Protein AF-A0A8D2DNL3-F1 (afdb_monomer_lite)

Structure (mmCIF, N/CA/C/O backbone):
data_AF-A0A8D2DNL3-F1
#
_entry.id   AF-A0A8D2DNL3-F1
#
loop_
_atom_site.group_PDB
_atom_site.id
_atom_site.type_symbol
_atom_site.label_atom_id
_atom_site.label_alt_id
_atom_site.label_comp_id
_atom_site.label_asym_id
_atom_site.label_entity_id
_atom_site.label_seq_id
_atom_site.pdbx_PDB_ins_code
_atom_site.Cartn_x
_atom_site.Cartn_y
_atom_site.Cartn_z
_atom_site.occupancy
_atom_site.B_iso_or_equiv
_atom_site.auth_seq_id
_atom_site.auth_comp_id
_atom_site.auth_asym_id
_atom_site.auth_atom_id
_atom_site.pdbx_PDB_model_num
ATOM 1 N N . MET A 1 1 ? -6.801 -2.643 -56.698 1.00 46.53 1 MET A N 1
ATOM 2 C CA . MET A 1 1 ? -6.338 -3.844 -55.959 1.00 46.53 1 MET A CA 1
ATOM 3 C C . MET A 1 1 ? -5.505 -3.400 -54.760 1.00 46.53 1 MET A C 1
ATOM 5 O O . MET A 1 1 ? -4.568 -2.636 -54.977 1.00 46.53 1 MET A O 1
ATOM 9 N N . PRO A 1 2 ? -5.811 -3.813 -53.518 1.00 53.12 2 PRO A N 1
ATOM 10 C CA . PRO A 1 2 ? -4.979 -3.474 -52.367 1.00 53.12 2 PRO A CA 1
ATOM 11 C C . PRO A 1 2 ? -3.728 -4.371 -52.335 1.00 53.12 2 PRO A C 1
ATOM 13 O O . PRO A 1 2 ? -3.820 -5.587 -52.492 1.00 53.12 2 PRO A O 1
ATOM 16 N N . LYS A 1 3 ? -2.540 -3.770 -52.179 1.00 53.53 3 LYS A N 1
ATOM 17 C CA . LYS A 1 3 ? -1.256 -4.489 -52.109 1.00 53.53 3 LYS A CA 1
ATOM 18 C C . LYS A 1 3 ? -1.110 -5.175 -50.748 1.00 53.53 3 LYS A C 1
ATOM 20 O O . LYS A 1 3 ? -0.999 -4.513 -49.721 1.00 53.53 3 LYS A O 1
ATOM 25 N N . VAL A 1 4 ? -1.063 -6.505 -50.778 1.00 53.25 4 VAL A N 1
ATOM 26 C CA . VAL A 1 4 ? -0.760 -7.385 -49.642 1.00 53.25 4 VAL A CA 1
ATOM 27 C C . VAL A 1 4 ? 0.629 -7.045 -49.072 1.00 53.25 4 VAL A C 1
ATOM 29 O O . VAL A 1 4 ? 1.612 -7.087 -49.822 1.00 53.25 4 VAL A O 1
ATOM 32 N N . PRO A 1 5 ? 0.770 -6.732 -47.771 1.00 54.12 5 PRO A N 1
ATOM 33 C CA . PRO A 1 5 ? 2.079 -6.600 -47.150 1.00 54.12 5 PRO A CA 1
ATOM 34 C C . PRO A 1 5 ? 2.709 -7.992 -47.054 1.00 54.12 5 PRO A C 1
ATOM 36 O O . PRO A 1 5 ? 2.225 -8.857 -46.326 1.00 54.12 5 PRO A O 1
ATOM 39 N N . LYS A 1 6 ? 3.792 -8.224 -47.806 1.00 48.75 6 LYS A N 1
ATOM 40 C CA . LYS A 1 6 ? 4.606 -9.439 -47.690 1.00 48.75 6 LYS A CA 1
ATOM 41 C C . LYS A 1 6 ? 5.136 -9.545 -46.261 1.00 48.75 6 LYS A C 1
ATOM 43 O O . LYS A 1 6 ? 6.045 -8.809 -45.873 1.00 48.75 6 LYS A O 1
ATOM 48 N N . GLY A 1 7 ? 4.570 -10.476 -45.499 1.00 50.28 7 GLY A N 1
ATOM 49 C CA . GLY A 1 7 ? 5.113 -10.912 -44.225 1.00 50.28 7 GLY A CA 1
ATOM 50 C C . GLY A 1 7 ? 6.535 -11.426 -44.424 1.00 50.28 7 GLY A C 1
ATOM 51 O O . GLY A 1 7 ? 6.762 -12.396 -45.141 1.00 50.28 7 GLY A O 1
ATOM 52 N N . LYS A 1 8 ? 7.502 -10.765 -43.788 1.00 50.62 8 LYS A N 1
ATOM 53 C CA . LYS A 1 8 ? 8.786 -11.386 -43.462 1.00 50.62 8 LYS A CA 1
ATOM 54 C C . LYS A 1 8 ? 8.671 -11.904 -42.038 1.00 50.62 8 LYS A C 1
ATOM 56 O O . LYS A 1 8 ? 8.978 -11.203 -41.076 1.00 50.62 8 LYS A O 1
ATOM 61 N N . SER A 1 9 ? 8.148 -13.119 -41.941 1.00 48.22 9 SER A N 1
ATOM 62 C CA . SER A 1 9 ? 8.381 -14.017 -40.820 1.00 48.22 9 SER A CA 1
ATOM 63 C C . SER A 1 9 ? 9.879 -14.313 -40.682 1.00 48.22 9 SER A C 1
ATOM 65 O O . SER A 1 9 ? 10.663 -14.032 -41.582 1.00 48.22 9 SER A O 1
ATOM 67 N N . THR A 1 10 ? 10.216 -14.932 -39.552 1.00 42.59 10 THR A N 1
ATOM 68 C CA . THR A 1 10 ? 11.483 -15.594 -39.205 1.00 42.59 10 THR A CA 1
ATOM 69 C C . THR A 1 10 ? 12.589 -14.702 -38.640 1.00 42.59 10 THR A C 1
ATOM 71 O O . THR A 1 10 ? 13.284 -13.988 -39.353 1.00 42.59 10 THR A O 1
AT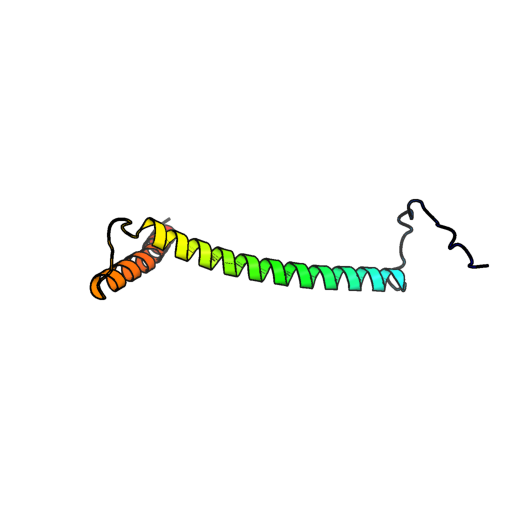OM 74 N N . VAL A 1 11 ? 12.730 -14.798 -37.311 1.00 51.38 11 VAL A N 1
ATOM 75 C CA . VAL A 1 11 ? 14.008 -14.873 -36.589 1.00 51.38 11 VAL A CA 1
ATOM 76 C C . VAL A 1 11 ? 15.053 -13.885 -37.104 1.00 51.38 11 VAL A C 1
ATOM 78 O O . VAL A 1 11 ? 15.940 -14.221 -37.882 1.00 51.38 11 VAL A O 1
ATOM 81 N N . ARG A 1 12 ? 14.976 -12.631 -36.645 1.00 56.47 12 ARG A N 1
ATOM 82 C CA . ARG A 1 12 ? 16.132 -11.739 -36.751 1.00 56.47 12 ARG A CA 1
ATOM 83 C C . ARG A 1 12 ? 17.217 -12.332 -35.861 1.00 56.47 12 ARG A C 1
ATOM 85 O O . ARG A 1 12 ? 17.210 -12.083 -34.656 1.00 56.47 12 ARG A O 1
ATOM 92 N N . GLU A 1 13 ? 18.123 -13.101 -36.460 1.00 57.50 13 GLU A N 1
ATOM 93 C CA . GLU A 1 13 ? 19.462 -13.349 -35.929 1.00 57.50 13 GLU A CA 1
ATOM 94 C C . GLU A 1 13 ? 19.922 -12.078 -35.210 1.00 57.50 13 GLU A C 1
ATOM 96 O O . GLU A 1 13 ? 19.757 -10.966 -35.739 1.00 57.50 13 GLU A O 1
ATOM 101 N N . LYS A 1 14 ? 20.415 -12.215 -33.975 1.00 62.97 14 LYS A N 1
ATOM 102 C CA . LYS A 1 14 ? 20.942 -11.101 -33.180 1.00 62.97 14 LYS A CA 1
ATOM 103 C C . LYS A 1 14 ? 22.224 -10.595 -33.848 1.00 62.97 14 LYS A C 1
ATOM 105 O O . LYS A 1 14 ? 23.324 -10.831 -33.369 1.00 62.97 14 LYS A O 1
ATOM 110 N N . LYS A 1 15 ? 22.082 -9.920 -34.988 1.00 70.31 15 LYS A N 1
ATOM 111 C CA . LYS A 1 15 ? 23.165 -9.212 -35.659 1.00 70.31 15 LYS A CA 1
ATOM 112 C C . LYS A 1 15 ? 23.714 -8.214 -34.657 1.00 70.31 15 LYS A C 1
ATOM 114 O O . LYS A 1 15 ? 22.922 -7.477 -34.065 1.00 70.31 15 LYS A O 1
ATOM 119 N N . VAL A 1 16 ? 25.032 -8.218 -34.472 1.00 78.44 16 VAL A N 1
ATOM 120 C CA . VAL A 1 16 ? 25.738 -7.260 -33.620 1.00 78.44 16 VAL A CA 1
ATOM 121 C C . VAL A 1 16 ? 25.276 -5.857 -34.016 1.00 78.44 16 VAL A C 1
ATOM 123 O O . VAL A 1 16 ? 25.426 -5.433 -35.162 1.00 78.44 16 VAL A O 1
ATOM 126 N N . ILE A 1 17 ? 24.591 -5.180 -33.095 1.00 84.81 17 ILE A N 1
ATOM 127 C CA . ILE A 1 17 ? 24.031 -3.851 -33.327 1.00 84.81 17 ILE A CA 1
ATOM 128 C C . ILE A 1 17 ? 25.114 -2.854 -32.945 1.00 84.81 17 ILE A C 1
ATOM 130 O O . ILE A 1 17 ? 25.571 -2.851 -31.806 1.00 84.81 17 ILE A O 1
ATOM 134 N N . HIS A 1 18 ? 25.502 -1.988 -33.878 1.00 91.00 18 HIS A N 1
ATOM 135 C CA . HIS A 1 18 ? 26.444 -0.922 -33.564 1.00 91.00 18 HIS A CA 1
ATOM 136 C C . HIS A 1 18 ? 25.861 0.006 -32.474 1.00 91.00 18 HIS A C 1
ATOM 138 O O . HIS A 1 18 ? 24.701 0.426 -32.626 1.00 91.00 18 HIS A O 1
ATOM 144 N N . PRO A 1 19 ? 26.630 0.371 -31.427 1.00 89.12 19 PRO A N 1
ATOM 145 C CA . PRO A 1 19 ? 26.138 1.138 -30.275 1.00 89.12 19 PRO A CA 1
ATOM 146 C C . PRO A 1 19 ? 25.445 2.458 -30.636 1.00 89.12 19 PRO A C 1
ATOM 148 O O . PRO A 1 19 ? 24.435 2.813 -30.039 1.00 89.12 19 PRO A O 1
ATOM 151 N N . TYR A 1 20 ? 25.930 3.151 -31.669 1.00 91.88 20 TYR A N 1
ATOM 152 C CA . TYR A 1 20 ? 25.380 4.439 -32.117 1.00 91.88 20 TYR A CA 1
ATOM 153 C C . TYR A 1 20 ? 24.334 4.322 -33.238 1.00 91.88 20 TYR A C 1
ATOM 155 O O . TYR A 1 20 ? 23.944 5.315 -33.850 1.00 91.88 20 TYR A O 1
ATOM 163 N N . SER A 1 21 ? 23.877 3.108 -33.558 1.00 94.25 21 SER A N 1
ATOM 164 C CA . SER A 1 21 ? 22.847 2.924 -34.584 1.00 94.25 21 SER A CA 1
ATOM 165 C C . SER A 1 21 ? 21.464 3.365 -34.092 1.00 94.25 21 SER A C 1
ATOM 167 O O . SER A 1 21 ? 21.138 3.287 -32.906 1.00 94.25 21 SER A O 1
ATOM 169 N N . ARG A 1 22 ? 20.579 3.727 -35.032 1.00 95.00 22 ARG A N 1
ATOM 170 C CA . ARG A 1 22 ? 19.164 4.023 -34.728 1.00 95.00 22 ARG A CA 1
ATOM 171 C C . ARG A 1 22 ? 18.474 2.873 -33.985 1.00 95.00 22 ARG A C 1
ATOM 173 O O . ARG A 1 22 ? 17.642 3.119 -33.118 1.00 95.00 22 ARG A O 1
ATOM 180 N N . LYS A 1 23 ? 18.839 1.627 -34.308 1.00 93.44 23 LYS A N 1
ATOM 181 C CA . LYS A 1 23 ? 18.289 0.424 -33.674 1.00 93.44 23 LYS A CA 1
ATOM 182 C C . LYS A 1 23 ? 18.733 0.297 -32.213 1.00 93.44 23 LYS A C 1
ATOM 184 O O . LYS A 1 2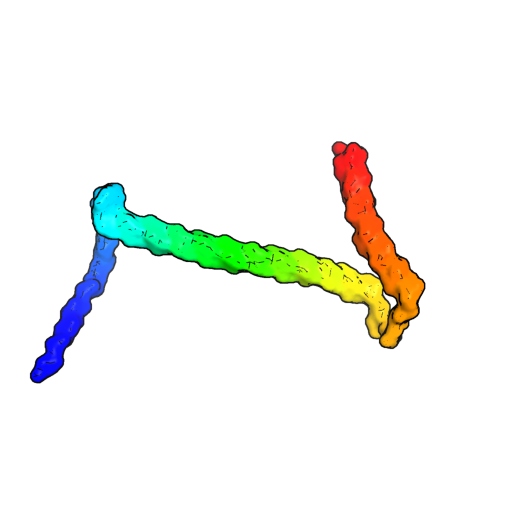3 ? 17.901 -0.023 -31.374 1.00 93.44 23 LYS A O 1
ATOM 189 N N . ALA A 1 24 ? 19.999 0.587 -31.901 1.00 92.50 24 ALA A N 1
ATOM 190 C CA . ALA A 1 24 ? 20.476 0.625 -30.516 1.00 92.50 24 ALA A CA 1
ATOM 191 C C . ALA A 1 24 ? 19.732 1.696 -29.705 1.00 92.50 24 ALA A C 1
ATOM 193 O O . ALA A 1 24 ? 19.182 1.391 -28.651 1.00 92.50 24 ALA A O 1
ATOM 194 N N . ALA A 1 25 ? 19.593 2.908 -30.254 1.00 94.31 25 ALA A N 1
ATOM 195 C CA . ALA A 1 25 ? 18.854 3.986 -29.597 1.00 94.31 25 ALA A CA 1
ATOM 196 C C . ALA A 1 25 ? 17.377 3.629 -29.323 1.00 94.31 25 ALA A C 1
ATOM 198 O O . ALA A 1 25 ? 16.836 4.010 -28.286 1.00 94.31 25 ALA A O 1
ATOM 199 N N . GLN A 1 26 ? 16.717 2.895 -30.227 1.00 95.12 26 GLN A N 1
ATOM 200 C CA . GLN A 1 26 ? 15.351 2.400 -30.009 1.00 95.12 26 GLN A CA 1
ATOM 201 C C . GLN A 1 26 ? 15.285 1.396 -28.855 1.00 95.12 26 GLN A C 1
ATOM 203 O O . GLN A 1 26 ? 14.463 1.574 -27.959 1.00 95.12 26 GLN A O 1
ATOM 208 N N . ILE A 1 27 ? 16.190 0.414 -28.828 1.00 93.69 27 ILE A N 1
ATOM 209 C CA . ILE A 1 27 ? 16.253 -0.592 -27.758 1.00 93.69 27 ILE A CA 1
ATOM 210 C C . ILE A 1 27 ? 16.472 0.079 -26.398 1.00 93.69 27 ILE A C 1
ATOM 212 O O . ILE A 1 27 ? 15.755 -0.226 -25.449 1.00 93.69 27 ILE A O 1
ATOM 216 N N . THR A 1 28 ? 17.398 1.038 -26.298 1.00 94.31 28 THR A N 1
ATOM 217 C CA . THR A 1 28 ? 17.647 1.770 -25.045 1.00 94.31 28 THR A CA 1
ATOM 218 C C . THR A 1 28 ? 16.415 2.554 -24.590 1.00 94.31 28 THR A C 1
ATOM 220 O O . THR A 1 28 ? 16.073 2.536 -23.409 1.00 94.31 28 THR A O 1
ATOM 223 N N . ARG A 1 29 ? 15.708 3.218 -25.514 1.00 96.06 29 ARG A N 1
ATOM 224 C CA . ARG A 1 29 ? 14.477 3.964 -25.190 1.00 96.06 29 ARG A CA 1
ATOM 225 C C . ARG A 1 29 ? 13.364 3.045 -24.699 1.00 96.06 29 ARG A C 1
ATOM 227 O O . ARG A 1 29 ? 12.670 3.388 -23.744 1.00 96.06 29 ARG A O 1
ATOM 234 N N . GLU A 1 30 ? 13.184 1.901 -25.350 1.00 96.56 30 GLU A N 1
ATOM 235 C CA . GLU A 1 30 ? 12.192 0.900 -24.958 1.00 96.56 30 GLU A CA 1
ATOM 236 C C . GLU A 1 30 ? 12.522 0.293 -23.593 1.00 96.56 30 GLU A C 1
ATOM 238 O O . GLU A 1 30 ? 11.641 0.235 -22.734 1.00 96.56 30 GLU A O 1
ATOM 243 N N . ALA A 1 31 ? 13.787 -0.065 -23.360 1.00 96.62 31 ALA A N 1
ATOM 244 C CA . ALA A 1 31 ? 14.260 -0.575 -22.078 1.00 96.62 31 ALA A CA 1
ATOM 245 C C . ALA A 1 31 ? 14.017 0.436 -20.948 1.00 96.62 31 ALA A C 1
ATOM 247 O O . ALA A 1 31 ? 13.368 0.099 -19.963 1.00 96.62 31 ALA A O 1
ATOM 248 N N . HIS A 1 32 ? 14.420 1.697 -21.129 1.00 97.94 32 HIS A N 1
ATOM 249 C CA . HIS A 1 32 ? 14.214 2.747 -20.126 1.00 97.94 32 HIS A CA 1
ATOM 250 C C . HIS A 1 32 ? 12.722 3.030 -19.870 1.00 97.94 32 HIS A C 1
ATOM 252 O O . HIS A 1 32 ? 12.291 3.248 -18.735 1.00 97.94 32 HIS A O 1
ATOM 258 N N . LYS A 1 33 ? 11.887 3.000 -20.919 1.00 97.88 33 LYS A N 1
ATOM 259 C CA . LYS A 1 33 ? 10.429 3.129 -20.771 1.00 97.88 33 LYS A CA 1
ATOM 260 C C . LYS A 1 33 ? 9.853 1.979 -19.942 1.00 97.88 33 LYS A C 1
ATOM 262 O O . LYS A 1 33 ? 8.998 2.219 -19.086 1.00 97.88 33 LYS A O 1
ATOM 267 N N . GLN A 1 34 ? 10.297 0.753 -20.204 1.00 9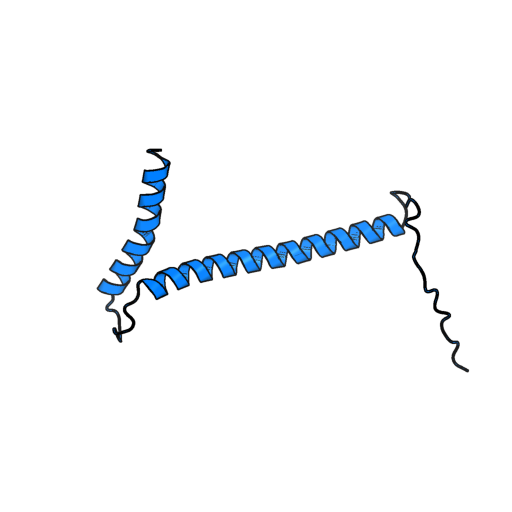7.25 34 GLN A N 1
ATOM 268 C CA . GLN A 1 34 ? 9.831 -0.434 -19.499 1.00 97.25 34 GLN A CA 1
ATOM 269 C C . GLN A 1 34 ? 10.321 -0.451 -18.046 1.00 97.25 34 GLN A C 1
ATOM 271 O O . GLN A 1 34 ? 9.523 -0.711 -17.152 1.00 97.25 34 GLN A O 1
ATOM 276 N N . GLU A 1 35 ? 11.572 -0.076 -17.793 1.00 97.75 35 GLU A N 1
ATOM 277 C CA . GLU A 1 35 ? 12.131 0.077 -16.449 1.00 97.75 35 GLU A CA 1
ATOM 278 C C . GLU A 1 35 ? 11.331 1.088 -15.622 1.00 97.75 35 GLU A C 1
ATOM 280 O O . GLU A 1 35 ? 10.866 0.767 -14.527 1.00 97.75 35 GLU A O 1
ATOM 285 N N . LYS A 1 36 ? 11.065 2.281 -16.173 1.00 97.88 36 LYS A N 1
ATOM 286 C CA . LYS A 1 36 ? 10.241 3.291 -15.494 1.00 97.88 36 LYS A CA 1
ATOM 287 C C . LYS A 1 36 ? 8.836 2.764 -15.189 1.00 97.88 36 LYS A C 1
ATOM 289 O O . LYS A 1 36 ? 8.292 3.039 -14.121 1.00 97.88 36 LYS A O 1
ATOM 294 N N . LYS A 1 37 ? 8.241 2.009 -16.116 1.00 97.81 37 LYS A N 1
ATOM 295 C CA . LYS A 1 37 ? 6.914 1.410 -15.931 1.00 97.81 37 LYS A CA 1
ATOM 296 C C . LYS A 1 37 ? 6.912 0.367 -14.811 1.00 97.81 37 LYS A C 1
ATOM 298 O O . LYS A 1 37 ? 6.013 0.403 -13.973 1.00 97.81 37 LYS A O 1
ATOM 303 N N . GLU A 1 38 ? 7.882 -0.542 -14.789 1.00 97.69 38 GLU A N 1
ATOM 304 C CA . GLU A 1 38 ? 7.975 -1.570 -13.744 1.00 97.69 38 GLU A CA 1
ATOM 305 C C . GLU A 1 38 ? 8.320 -0.964 -12.384 1.00 97.69 38 GLU A C 1
ATOM 307 O O . GLU A 1 38 ? 7.704 -1.336 -11.390 1.00 97.69 38 GLU A O 1
ATOM 312 N N . LYS A 1 39 ? 9.185 0.055 -12.333 1.00 97.75 39 LYS A N 1
ATOM 313 C CA . LYS A 1 39 ? 9.461 0.797 -11.098 1.00 97.75 39 LYS A CA 1
ATOM 314 C C . LYS A 1 39 ? 8.184 1.378 -10.484 1.00 97.75 39 LYS A C 1
ATOM 316 O O . LYS A 1 39 ? 7.903 1.128 -9.317 1.00 97.75 39 LYS A O 1
ATOM 321 N N . LEU A 1 40 ? 7.361 2.066 -11.281 1.00 97.25 40 LEU A N 1
ATOM 322 C CA . LEU A 1 40 ? 6.091 2.632 -10.806 1.00 97.25 40 LEU A CA 1
ATOM 323 C C . LEU A 1 40 ? 5.107 1.558 -10.317 1.00 97.25 40 LEU A C 1
ATOM 325 O O . LEU A 1 40 ? 4.390 1.770 -9.337 1.00 97.25 40 LEU A O 1
ATOM 329 N N . LYS A 1 41 ? 5.056 0.398 -10.985 1.00 97.62 41 LYS A N 1
ATOM 330 C CA . LYS A 1 41 ? 4.233 -0.730 -10.528 1.00 97.62 41 LYS A CA 1
ATOM 331 C C . LYS A 1 41 ? 4.733 -1.285 -9.200 1.00 97.62 41 LYS A C 1
ATOM 333 O O . LYS A 1 41 ? 3.918 -1.497 -8.308 1.00 97.62 41 LYS A O 1
ATOM 338 N N . ASN A 1 42 ? 6.041 -1.485 -9.072 1.00 97.19 42 ASN A N 1
ATOM 339 C CA . ASN A 1 42 ? 6.659 -2.046 -7.876 1.00 97.19 42 ASN A CA 1
ATOM 340 C C . ASN A 1 42 ? 6.496 -1.110 -6.677 1.00 97.19 42 ASN A C 1
ATOM 342 O O . ASN A 1 42 ? 6.123 -1.565 -5.602 1.00 97.19 42 ASN A O 1
ATOM 346 N N . GLU A 1 43 ? 6.670 0.200 -6.863 1.00 97.25 43 GLU A N 1
ATOM 347 C CA . GLU A 1 43 ? 6.419 1.199 -5.816 1.00 97.25 43 GLU A CA 1
ATOM 348 C C . GLU A 1 43 ? 4.953 1.187 -5.360 1.00 97.25 43 GLU A C 1
ATOM 350 O O . GLU A 1 43 ? 4.661 1.211 -4.161 1.00 97.25 43 GLU A O 1
ATOM 355 N N . LYS A 1 44 ? 4.010 1.095 -6.309 1.00 97.25 44 LYS A N 1
ATOM 356 C CA . LYS A 1 44 ? 2.582 0.996 -5.987 1.00 97.25 44 LYS A CA 1
ATOM 357 C C . LYS A 1 44 ? 2.256 -0.306 -5.253 1.00 97.25 44 LYS A C 1
ATOM 359 O O . LYS A 1 44 ? 1.519 -0.267 -4.270 1.00 97.25 44 LYS A O 1
ATOM 364 N N . ALA A 1 45 ? 2.793 -1.432 -5.716 1.00 97.06 45 ALA A N 1
ATOM 365 C CA . ALA A 1 45 ? 2.614 -2.734 -5.085 1.00 97.06 45 ALA A CA 1
ATOM 366 C C . ALA A 1 45 ? 3.180 -2.737 -3.660 1.00 97.06 45 ALA A C 1
ATOM 368 O O . ALA A 1 45 ? 2.478 -3.130 -2.737 1.00 97.06 45 ALA A O 1
ATOM 369 N N . LEU A 1 46 ? 4.386 -2.197 -3.456 1.00 97.56 46 LEU A N 1
ATOM 370 C CA . LEU A 1 46 ? 5.003 -2.074 -2.135 1.00 97.56 46 LEU A CA 1
ATOM 371 C C . LEU A 1 46 ? 4.141 -1.234 -1.183 1.00 97.56 46 LEU A C 1
ATOM 373 O O . LEU A 1 46 ? 3.892 -1.647 -0.052 1.00 97.56 46 LEU A O 1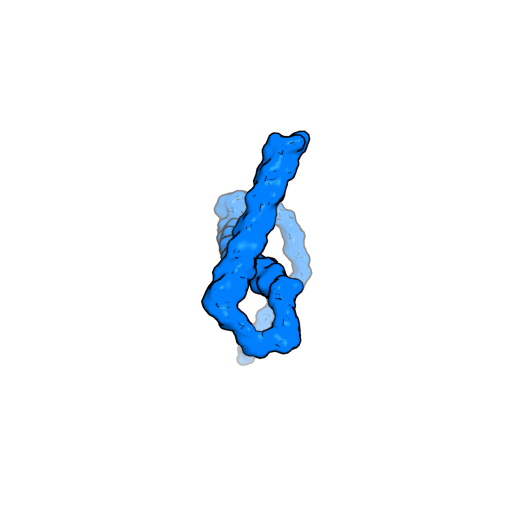
ATOM 377 N N . ARG A 1 47 ? 3.630 -0.083 -1.644 1.00 96.38 47 ARG A N 1
ATOM 378 C CA . ARG A 1 47 ? 2.733 0.757 -0.834 1.00 96.38 47 ARG A CA 1
ATOM 379 C C . ARG A 1 47 ? 1.452 0.011 -0.448 1.00 96.38 47 ARG A C 1
ATOM 381 O O . ARG A 1 47 ? 1.015 0.121 0.695 1.00 96.38 47 ARG A O 1
ATOM 388 N N . LEU A 1 48 ? 0.842 -0.715 -1.385 1.00 97.00 48 LEU A N 1
ATOM 389 C CA . LEU A 1 48 ? -0.371 -1.492 -1.118 1.00 97.00 48 LEU A CA 1
ATOM 390 C C . LEU A 1 48 ? -0.099 -2.655 -0.162 1.00 97.00 48 LEU A C 1
ATOM 392 O O . LEU A 1 48 ? -0.888 -2.859 0.756 1.00 97.00 48 LEU A O 1
ATOM 396 N N . ASN A 1 49 ? 1.025 -3.351 -0.326 1.00 96.19 49 ASN A N 1
ATOM 397 C CA . ASN A 1 49 ? 1.437 -4.440 0.555 1.00 96.19 49 ASN A CA 1
ATOM 398 C C . ASN A 1 49 ? 1.621 -3.947 1.992 1.00 96.19 49 ASN A C 1
ATOM 400 O O . ASN A 1 49 ? 1.038 -4.526 2.900 1.00 96.19 49 ASN A O 1
ATOM 404 N N . LEU A 1 50 ? 2.320 -2.826 2.197 1.00 95.56 50 LEU A N 1
ATOM 405 C CA . LEU A 1 50 ? 2.522 -2.260 3.535 1.00 95.56 50 LEU A CA 1
ATOM 406 C C . LEU A 1 50 ? 1.193 -1.891 4.220 1.00 95.56 50 LEU A C 1
ATOM 408 O O . LEU A 1 50 ? 1.011 -2.108 5.418 1.00 95.56 50 LEU A O 1
ATOM 412 N N . ILE A 1 51 ? 0.243 -1.336 3.460 1.00 96.06 51 ILE A N 1
ATOM 413 C CA . ILE A 1 51 ? -1.103 -1.046 3.970 1.00 96.06 51 ILE A CA 1
ATOM 414 C C . ILE A 1 51 ? -1.843 -2.350 4.290 1.00 96.06 51 ILE A C 1
ATOM 416 O O . ILE A 1 51 ? -2.473 -2.439 5.341 1.00 96.06 51 ILE A O 1
ATOM 420 N N . GLY A 1 52 ? -1.745 -3.354 3.419 1.00 96.69 52 GLY A N 1
ATOM 421 C CA . GLY A 1 52 ? -2.334 -4.676 3.614 1.00 96.69 52 GLY A CA 1
ATOM 422 C C . GLY A 1 52 ? -1.838 -5.345 4.891 1.00 96.69 52 GLY A C 1
ATOM 423 O O . GLY A 1 52 ? -2.652 -5.733 5.719 1.00 96.69 52 GLY A O 1
ATOM 424 N N . GLU A 1 53 ? -0.525 -5.383 5.110 1.00 95.19 53 GLU A N 1
ATOM 425 C CA . GLU A 1 53 ? 0.083 -5.935 6.327 1.00 95.19 53 GLU A CA 1
ATOM 426 C C . GLU A 1 53 ? -0.375 -5.195 7.587 1.00 95.19 53 GLU A C 1
ATOM 428 O O . GLU A 1 53 ? -0.722 -5.820 8.596 1.00 95.19 53 GLU A O 1
ATOM 433 N N . LYS A 1 54 ? -0.430 -3.857 7.531 1.00 94.50 54 LYS A N 1
ATOM 434 C CA . LYS A 1 54 ? -0.956 -3.042 8.631 1.00 94.50 54 LYS A CA 1
ATOM 435 C C . LYS A 1 54 ? -2.403 -3.424 8.944 1.00 94.50 54 LYS A C 1
ATOM 437 O O . LYS A 1 54 ? -2.724 -3.680 10.102 1.00 94.50 54 LYS A O 1
ATOM 442 N N . LEU A 1 55 ? -3.270 -3.467 7.934 1.00 95.81 55 LEU A N 1
ATOM 443 C CA . LEU A 1 55 ? -4.688 -3.794 8.103 1.00 95.81 55 LEU A CA 1
ATOM 444 C C . LEU A 1 55 ? -4.896 -5.234 8.577 1.00 95.81 55 LEU A C 1
ATOM 446 O O . LEU A 1 55 ? -5.715 -5.461 9.462 1.00 95.81 55 LEU A O 1
ATOM 450 N N . GLN A 1 56 ? -4.124 -6.182 8.049 1.00 95.50 56 GLN A N 1
ATOM 451 C CA . GLN A 1 56 ? -4.161 -7.585 8.450 1.00 95.50 56 GLN A CA 1
ATOM 452 C C . GLN A 1 56 ? -3.795 -7.751 9.925 1.00 95.50 56 GLN A C 1
ATOM 454 O O . GLN A 1 56 ? -4.452 -8.507 10.642 1.00 95.50 56 GLN A O 1
ATOM 459 N N . TRP A 1 57 ? -2.793 -7.012 10.417 1.00 95.62 57 TRP A N 1
ATOM 460 C CA . TRP A 1 57 ? -2.486 -7.016 11.844 1.00 95.62 57 TRP A CA 1
ATOM 461 C C . TRP A 1 57 ? -3.691 -6.553 12.665 1.00 95.62 57 TRP A C 1
ATOM 463 O O . TRP A 1 57 ? -4.074 -7.247 13.605 1.00 95.62 57 TRP A O 1
ATOM 473 N N . PHE A 1 58 ? -4.326 -5.435 12.292 1.00 94.81 58 PHE A N 1
ATOM 474 C CA . PHE A 1 58 ? -5.516 -4.961 13.004 1.00 94.81 58 PHE A CA 1
ATOM 475 C C . PHE A 1 58 ? -6.638 -5.996 12.955 1.00 94.81 58 PHE A C 1
ATOM 477 O O . PHE A 1 58 ? -7.187 -6.321 13.998 1.00 94.81 58 PHE A O 1
ATOM 484 N N . GLN A 1 59 ? -6.924 -6.574 11.789 1.00 93.12 59 GLN A N 1
ATOM 485 C CA . GLN A 1 59 ? -7.958 -7.595 11.630 1.00 93.12 59 GLN A CA 1
ATOM 486 C C . GLN A 1 59 ? -7.752 -8.791 12.569 1.00 93.12 59 GLN A C 1
ATOM 488 O O . GLN A 1 59 ? -8.702 -9.219 13.216 1.00 93.12 59 GLN A O 1
ATOM 493 N N . ASN A 1 60 ? -6.518 -9.282 12.699 1.00 94.00 60 ASN A N 1
ATOM 494 C CA . ASN A 1 60 ? -6.197 -10.418 13.567 1.00 94.00 60 ASN A CA 1
ATOM 495 C C . ASN A 1 60 ? -6.296 -10.097 15.070 1.00 94.00 60 ASN A C 1
ATOM 497 O O . ASN A 1 60 ? -6.415 -11.012 15.880 1.00 94.00 60 ASN A O 1
ATOM 501 N N . HIS A 1 61 ? -6.213 -8.819 15.449 1.00 92.44 61 HIS A N 1
ATOM 502 C CA . HIS A 1 61 ? -6.245 -8.368 16.848 1.00 92.44 61 HIS A CA 1
ATOM 503 C C . HIS A 1 61 ? -7.577 -7.708 17.234 1.00 92.44 61 HIS A C 1
ATOM 505 O O . HIS A 1 61 ? -7.752 -7.284 18.381 1.00 92.44 61 HIS A O 1
ATOM 511 N N . LEU A 1 62 ? -8.512 -7.609 16.289 1.00 92.69 62 LEU A N 1
ATOM 512 C CA . LEU A 1 62 ? -9.890 -7.220 16.547 1.00 92.69 62 LEU A CA 1
ATOM 513 C C . LEU A 1 62 ? -10.685 -8.441 17.018 1.00 92.69 62 LEU A C 1
ATOM 515 O O . LEU A 1 62 ? -10.479 -9.560 16.558 1.00 92.69 62 LEU A O 1
ATOM 519 N N . ASP A 1 63 ? -11.610 -8.214 17.945 1.00 90.69 63 ASP A N 1
ATOM 520 C CA . ASP A 1 63 ? -12.544 -9.231 18.404 1.00 90.69 63 ASP A CA 1
ATOM 521 C C . ASP A 1 63 ? -13.717 -9.298 17.413 1.00 90.69 63 ASP A C 1
ATOM 523 O O . ASP A 1 63 ? -14.481 -8.331 17.321 1.00 90.69 63 ASP A O 1
ATOM 527 N N . PRO A 1 64 ? -13.895 -10.414 16.682 1.00 88.19 64 PRO A N 1
ATOM 528 C CA . PRO A 1 64 ? -14.953 -10.541 15.683 1.00 88.19 64 PRO A CA 1
ATOM 529 C C . PRO A 1 64 ? -16.361 -10.508 16.293 1.00 88.19 64 PRO A C 1
ATOM 531 O O . PRO A 1 64 ? -17.330 -10.289 15.570 1.00 88.19 64 PRO A O 1
ATOM 534 N N . LYS A 1 65 ? -16.499 -10.725 17.607 1.00 89.94 65 LYS A N 1
ATOM 535 C CA . LYS A 1 65 ? -17.793 -10.705 18.307 1.00 89.94 65 LYS A CA 1
ATOM 536 C C . LYS A 1 65 ? -18.165 -9.314 18.818 1.00 89.94 65 LYS A C 1
ATOM 538 O O . LYS A 1 65 ? -19.298 -9.105 19.252 1.00 89.94 65 LYS A O 1
ATOM 543 N N . LYS A 1 66 ? -17.231 -8.361 18.791 1.00 89.19 66 LYS A N 1
ATOM 544 C CA . LYS A 1 66 ? -17.435 -7.018 19.331 1.00 89.19 66 LYS A CA 1
ATOM 545 C C . LYS A 1 66 ? -18.015 -6.097 18.258 1.00 89.19 66 LYS A C 1
ATOM 547 O O . LYS A 1 66 ? -17.372 -5.809 17.257 1.00 89.19 66 LYS A O 1
ATOM 552 N N . SER A 1 67 ? -19.224 -5.590 18.497 1.00 84.62 67 SER A N 1
ATOM 553 C CA . SER A 1 67 ? -19.948 -4.725 17.552 1.00 84.62 67 SER A CA 1
ATOM 554 C C . SER A 1 67 ? -19.409 -3.293 17.467 1.00 84.62 67 SER A C 1
ATOM 556 O O . SER A 1 67 ? -19.659 -2.598 16.486 1.00 84.62 67 SER A O 1
ATOM 558 N N . GLY A 1 68 ? -18.662 -2.834 18.473 1.00 89.44 68 GLY A N 1
ATOM 559 C CA . GLY A 1 68 ? -18.115 -1.483 18.491 1.00 89.44 68 GLY A CA 1
ATOM 560 C C . GLY A 1 68 ? -16.998 -1.306 19.507 1.00 89.44 68 GLY A C 1
ATOM 561 O O . GLY A 1 68 ? -16.983 -1.932 20.566 1.00 89.44 68 GLY A O 1
ATOM 562 N N . TYR A 1 69 ? -16.055 -0.426 19.182 1.00 91.88 69 TYR A N 1
ATOM 563 C CA . TYR A 1 69 ? -14.932 -0.075 20.045 1.0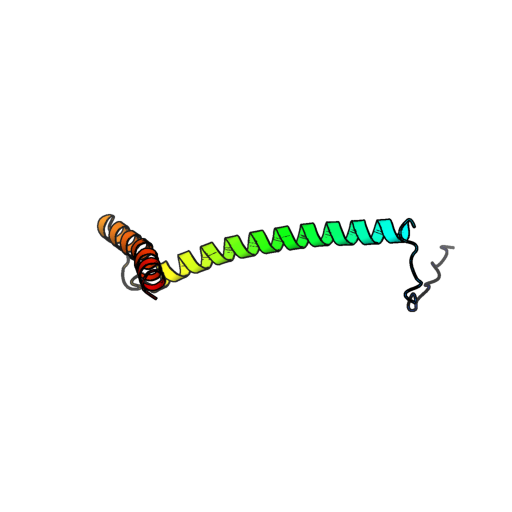0 91.88 69 TYR A CA 1
ATOM 564 C C . TYR A 1 69 ? -15.155 1.303 20.661 1.00 91.88 69 TYR A C 1
ATOM 566 O O . TYR A 1 69 ? -15.456 2.269 19.960 1.00 91.88 69 TYR A O 1
ATOM 574 N N . SER A 1 70 ? -14.971 1.407 21.979 1.00 94.25 70 SER A N 1
ATOM 575 C CA . SER A 1 70 ? -14.891 2.712 22.634 1.00 94.25 70 SER A CA 1
ATOM 576 C C . SER A 1 70 ? -13.594 3.425 22.234 1.00 94.25 70 SER A C 1
ATOM 578 O O . SER A 1 70 ? -12.620 2.785 21.829 1.00 94.25 70 SER A O 1
ATOM 580 N N . LYS A 1 71 ? -13.530 4.752 22.415 1.00 94.19 71 LYS A N 1
ATOM 581 C CA . LYS A 1 71 ? -12.293 5.524 22.181 1.00 94.19 71 LYS A CA 1
ATOM 582 C C . LYS A 1 71 ? -11.103 4.943 22.956 1.00 94.19 71 LYS A C 1
ATOM 584 O O . LYS A 1 71 ? -10.022 4.799 22.400 1.00 94.19 71 LYS A O 1
ATOM 589 N N . LYS A 1 72 ? -11.323 4.540 24.215 1.00 94.75 72 LYS A N 1
ATOM 590 C CA . LYS A 1 72 ? -10.290 3.939 25.074 1.00 94.75 72 LYS A CA 1
ATOM 591 C C . LYS A 1 72 ? -9.792 2.603 24.522 1.00 94.75 72 LYS A C 1
ATOM 593 O O . LYS A 1 72 ? -8.596 2.337 24.565 1.00 94.75 72 LYS A O 1
ATOM 598 N N . ASP A 1 73 ? -10.689 1.780 23.988 1.00 92.00 73 ASP A N 1
ATOM 599 C CA . ASP A 1 73 ? -10.310 0.492 23.401 1.00 92.00 73 ASP A CA 1
ATOM 600 C C . ASP A 1 73 ? -9.533 0.671 22.095 1.00 92.00 73 ASP A C 1
ATOM 602 O O . ASP A 1 73 ? -8.551 -0.034 21.867 1.00 92.00 73 ASP A O 1
ATOM 606 N N . ALA A 1 74 ? -9.933 1.638 21.265 1.00 92.19 74 ALA A N 1
ATOM 607 C CA . ALA A 1 74 ? -9.212 1.981 20.044 1.00 92.19 74 ALA A CA 1
ATOM 608 C C . ALA A 1 74 ? -7.792 2.491 20.351 1.00 92.19 74 ALA A C 1
ATOM 610 O O . ALA A 1 74 ? -6.836 2.016 19.741 1.00 92.19 74 ALA A O 1
ATOM 611 N N . CYS A 1 75 ? -7.632 3.385 21.338 1.00 94.81 75 CYS A N 1
ATOM 612 C CA . CYS A 1 75 ? -6.314 3.860 21.778 1.00 94.81 75 CYS A CA 1
ATOM 613 C C . CYS A 1 75 ? -5.417 2.703 22.237 1.00 94.81 75 CYS A C 1
ATOM 615 O O . CYS A 1 75 ? -4.298 2.577 21.749 1.00 94.81 75 CYS A O 1
ATOM 617 N N . LYS A 1 76 ? -5.933 1.793 23.075 1.00 93.62 76 LYS A N 1
ATOM 618 C CA . LYS A 1 76 ? -5.184 0.606 23.523 1.00 93.62 76 LYS A CA 1
ATOM 619 C C . LYS A 1 76 ? -4.747 -0.293 22.366 1.00 93.62 76 LYS A C 1
ATOM 621 O O . LYS A 1 76 ? -3.664 -0.871 22.407 1.00 93.62 76 LYS A O 1
ATOM 626 N N . LEU A 1 77 ? -5.587 -0.451 21.343 1.00 93.94 77 LEU A N 1
ATOM 627 C CA . LEU A 1 77 ? -5.246 -1.253 20.167 1.00 93.94 77 LEU A CA 1
ATOM 628 C C . LEU A 1 77 ? -4.121 -0.599 19.348 1.00 93.94 77 LEU A C 1
ATOM 630 O O . LEU A 1 77 ? -3.214 -1.294 18.891 1.00 93.94 77 LEU A O 1
ATOM 634 N N . VAL A 1 78 ? -4.150 0.729 19.210 1.00 93.31 78 VAL A N 1
ATOM 635 C CA . VAL A 1 78 ? -3.078 1.500 18.559 1.00 93.31 78 VAL A CA 1
ATOM 636 C C . VAL A 1 78 ? -1.777 1.430 19.363 1.00 93.31 78 VAL A C 1
ATOM 638 O O . VAL A 1 78 ? -0.725 1.196 18.776 1.00 93.31 78 VAL A O 1
ATOM 641 N N . GLU A 1 79 ? -1.828 1.557 20.690 1.00 93.81 79 GLU A N 1
ATOM 642 C CA . GLU A 1 79 ? -0.651 1.408 21.562 1.00 93.81 79 GLU A CA 1
ATOM 643 C C . GLU A 1 79 ? -0.002 0.030 21.397 1.00 93.81 79 GLU A C 1
ATOM 645 O O . GLU A 1 79 ? 1.205 -0.067 21.185 1.00 93.81 79 GLU A O 1
ATOM 650 N N . ARG A 1 80 ? -0.805 -1.043 21.394 1.00 93.00 80 ARG A N 1
ATOM 651 C CA . ARG A 1 80 ? -0.313 -2.406 21.130 1.00 93.00 80 ARG A CA 1
ATOM 652 C C . ARG A 1 80 ? 0.355 -2.529 19.761 1.00 93.00 80 ARG A C 1
ATOM 654 O O . ARG A 1 80 ? 1.388 -3.185 19.652 1.00 93.00 80 ARG A O 1
ATOM 661 N N . TYR A 1 81 ? -0.207 -1.895 18.730 1.00 93.31 81 TYR A N 1
ATOM 662 C CA . TYR A 1 81 ? 0.395 -1.890 17.394 1.00 93.31 81 TYR A CA 1
ATOM 663 C C . TYR A 1 81 ? 1.773 -1.221 17.387 1.00 93.31 81 TYR A C 1
ATOM 665 O O . TYR A 1 81 ? 2.695 -1.731 16.751 1.00 93.31 81 TYR A O 1
ATOM 673 N N . LEU A 1 82 ? 1.913 -0.089 18.082 1.00 91.31 82 LEU A N 1
ATOM 674 C CA . LEU A 1 82 ? 3.167 0.664 18.156 1.00 91.31 82 LEU A CA 1
ATOM 675 C C . LEU A 1 82 ? 4.228 -0.075 18.979 1.00 91.31 82 LEU A C 1
ATOM 677 O O . LEU A 1 82 ? 5.367 -0.192 18.526 1.00 91.31 82 LEU A O 1
ATOM 681 N N . ASN A 1 83 ? 3.848 -0.636 20.130 1.00 91.12 83 ASN A N 1
ATOM 682 C CA . ASN A 1 83 ? 4.771 -1.343 21.023 1.00 91.12 83 ASN A CA 1
ATOM 683 C C . ASN A 1 83 ? 5.427 -2.557 20.360 1.00 91.12 83 ASN A C 1
ATOM 685 O O . ASN A 1 83 ? 6.599 -2.823 20.606 1.00 91.12 83 ASN A O 1
ATOM 689 N N . ARG A 1 84 ? 4.731 -3.223 19.430 1.00 86.44 84 ARG A N 1
ATOM 690 C CA . ARG A 1 84 ? 5.297 -4.328 18.645 1.00 86.44 84 ARG A CA 1
ATOM 691 C C . ARG A 1 84 ? 6.625 -3.962 17.967 1.00 86.44 84 ARG A C 1
ATOM 693 O O . ARG A 1 84 ? 7.491 -4.814 17.840 1.00 86.44 84 ARG A O 1
ATOM 700 N N . PHE A 1 85 ? 6.795 -2.720 17.515 1.00 84.62 85 PHE A N 1
ATOM 701 C CA . PHE A 1 85 ? 8.036 -2.291 16.858 1.00 84.62 85 PHE A CA 1
ATOM 702 C C . PHE A 1 85 ? 9.161 -1.978 17.850 1.00 84.62 85 PHE A C 1
ATOM 704 O O . PHE A 1 85 ? 10.331 -2.080 17.489 1.00 84.62 85 PHE A O 1
ATOM 711 N N . ILE A 1 86 ? 8.813 -1.632 19.090 1.00 79.88 86 ILE A N 1
ATOM 712 C CA . ILE A 1 86 ? 9.772 -1.367 20.166 1.00 79.88 86 ILE A CA 1
ATOM 713 C C . ILE A 1 86 ? 10.413 -2.684 20.612 1.00 79.88 86 ILE A C 1
ATOM 715 O O . ILE A 1 86 ? 11.634 -2.760 20.716 1.00 79.88 86 ILE A O 1
ATOM 719 N N . ASP A 1 87 ? 9.614 -3.741 20.771 1.00 71.38 87 ASP A N 1
ATOM 720 C CA . ASP A 1 87 ? 10.109 -5.061 21.181 1.00 71.38 87 ASP A CA 1
ATOM 721 C C . ASP A 1 87 ? 11.106 -5.646 20.167 1.00 71.38 87 ASP A C 1
ATOM 723 O O . ASP A 1 87 ? 12.167 -6.143 20.548 1.00 71.38 87 ASP A O 1
ATOM 727 N N . TYR A 1 88 ? 10.826 -5.512 18.863 1.00 68.56 88 TYR A N 1
ATOM 728 C CA . TYR A 1 88 ? 11.769 -5.922 17.817 1.00 68.56 88 TYR A CA 1
ATOM 729 C C . TYR A 1 88 ? 13.071 -5.117 17.860 1.00 68.56 88 TYR A C 1
ATOM 731 O O . TYR A 1 88 ? 14.148 -5.695 17.724 1.00 68.56 88 TYR A O 1
ATOM 739 N N . ALA A 1 89 ? 12.989 -3.803 18.080 1.00 67.75 89 ALA A N 1
ATOM 740 C CA . ALA A 1 89 ? 14.170 -2.951 18.170 1.00 67.75 89 ALA A CA 1
ATOM 741 C C . ALA A 1 89 ? 15.051 -3.324 19.372 1.00 67.75 89 ALA A C 1
ATOM 743 O O . ALA A 1 89 ? 16.267 -3.405 19.229 1.00 67.75 89 ALA A O 1
ATOM 744 N N . LEU A 1 90 ? 14.450 -3.623 20.527 1.00 70.00 90 LEU A N 1
ATOM 745 C CA . LEU A 1 90 ? 15.187 -4.099 21.698 1.00 70.00 90 LEU A CA 1
ATOM 746 C C . LEU A 1 90 ? 15.832 -5.463 21.426 1.00 70.00 90 LEU A C 1
ATOM 748 O O . LEU A 1 90 ? 17.024 -5.625 21.669 1.00 70.00 90 LEU A O 1
ATOM 752 N N . SER A 1 91 ? 15.101 -6.416 20.839 1.00 69.81 91 SER A N 1
ATOM 753 C CA . SER A 1 91 ? 15.668 -7.728 20.488 1.00 69.81 91 SER A CA 1
ATOM 754 C C . SER A 1 91 ? 16.828 -7.650 19.486 1.00 69.81 91 SER A C 1
ATOM 756 O O . SER A 1 91 ? 17.744 -8.458 19.556 1.00 69.81 91 SER A O 1
ATOM 758 N N . PHE A 1 92 ? 16.817 -6.659 18.590 1.00 70.56 92 PHE A N 1
ATOM 759 C CA . PHE A 1 92 ? 17.891 -6.425 17.625 1.00 70.56 92 PHE A CA 1
ATOM 760 C C . PHE A 1 92 ? 19.115 -5.737 18.252 1.00 70.56 92 PHE A C 1
ATOM 762 O O . PHE A 1 92 ? 20.229 -5.952 17.798 1.00 70.56 92 PHE A O 1
ATOM 769 N N . ILE A 1 93 ? 18.921 -4.910 19.284 1.00 73.12 93 ILE A N 1
ATOM 770 C CA . ILE A 1 93 ? 20.013 -4.227 20.001 1.00 73.12 93 ILE A CA 1
ATOM 771 C C . ILE A 1 93 ? 20.727 -5.171 20.982 1.00 73.12 93 ILE A C 1
ATOM 773 O O . ILE A 1 93 ? 21.920 -5.006 21.223 1.00 73.12 93 ILE A O 1
ATOM 777 N N . PHE A 1 94 ? 20.009 -6.135 21.565 1.00 68.88 94 PHE A N 1
ATOM 778 C CA . PHE A 1 94 ? 20.551 -7.085 22.546 1.00 68.88 94 PHE A CA 1
ATO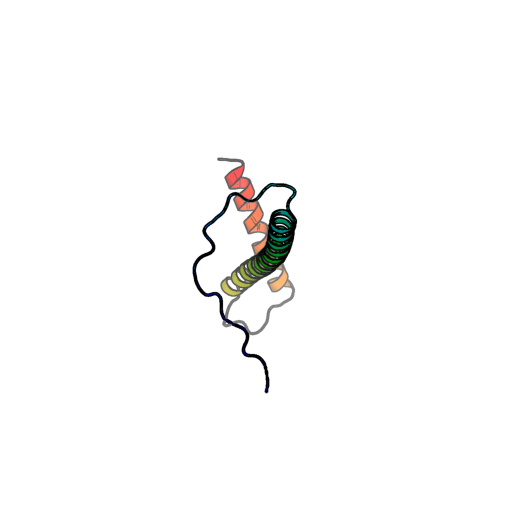M 779 C C . PHE A 1 94 ? 21.003 -8.432 21.945 1.00 68.88 94 PHE A C 1
ATOM 781 O O . PHE A 1 94 ? 21.324 -9.346 22.707 1.00 68.88 94 PHE A O 1
ATOM 788 N N . SER A 1 95 ? 21.027 -8.561 20.614 1.00 59.00 95 SER A N 1
ATOM 789 C CA . SER A 1 95 ? 21.548 -9.726 19.881 1.00 59.00 95 SER A CA 1
ATOM 790 C C . SER A 1 95 ? 22.864 -9.406 19.186 1.00 59.00 95 SER A C 1
ATOM 792 O O . SER A 1 95 ? 23.582 -10.394 18.913 1.00 59.00 95 SER A O 1
#

InterPro domains:
  IPR021346 Translation machinery-associated protein 16 [PF11176] (14-85)
  IPR021346 Translation machinery-associated protein 16 [PTHR13349] (1-85)
  IPR038356 Tma16 superfamily [G3DSA:1.20.1440.170] (49-90)

Organism: Sciurus vulgaris (NCBI:txid55149)

Foldseek 3Di:
DDDDDDDPDDDDDPDPDDCPDPVVVVVVVVVVVVVVVVVVVVVVVVVVVVVVVVVVLLVVVDDPPDPDDDPVRVVVSVVVVVVVVVVVVVVVVVD

Sequence (95 aa):
MPKVPKGKSTVREKKVIHPYSRKAAQITREAHKQEKKEKLKNEKALRLNLIGEKLQWFQNHLDPKKSGYSKKDACKLVERYLNRFIDYALSFIFS

pLDDT: mean 84.85, std 16.08, range [42.59, 97.94]

Secondary structure (DSSP, 8-state):
---------S--------TTSHHHHHHHHHHHHHHHHHHHHHHHHHHHHHHHHHHHHHHHHS-TT-S---HHHHHHHHHHHHHHHHHHHHHHH--

Radius of gyration: 27.85 Å; chains: 1; bounding box: 46×21×81 Å